Protein AF-A0A800F375-F1 (afdb_monomer_lite)

Secondary structure (DSSP, 8-state):
---PPPHHHHHHHHHHHHHIIIIITTTHHHHHHTT---HHHHHHHHHTTGGGTTS-GGGTS------

Foldseek 3Di:
DDPDDDPVRVVVVVVVVVLCVPPPVVCPVVCVVVVHDCVVSVVVCVVVLVVQDCPDVVVPHDVHDPD

pLDDT: mean 88.63, std 10.36, range [49.88, 98.06]

Radius of gyration: 14.73 Å; chains: 1; bounding box: 28×26×44 Å

Structure (mmCIF, N/CA/C/O backbone):
data_AF-A0A800F375-F1
#
_entry.id   AF-A0A800F375-F1
#
loop_
_atom_site.group_PDB
_atom_site.id
_atom_site.type_symbol
_atom_site.label_atom_id
_atom_site.label_alt_id
_atom_site.label_comp_id
_atom_site.label_asym_id
_atom_site.label_entity_id
_atom_site.label_seq_id
_atom_site.pdbx_PDB_ins_code
_atom_site.Cartn_x
_atom_site.Cartn_y
_atom_site.Cartn_z
_atom_site.occupancy
_atom_site.B_iso_or_equiv
_atom_site.auth_seq_id
_atom_site.auth_comp_id
_atom_site.auth_asym_id
_atom_site.auth_atom_id
_atom_site.pdbx_PDB_model_num
ATOM 1 N N . MET A 1 1 ? -1.670 -9.974 31.428 1.00 49.88 1 MET A N 1
ATOM 2 C CA . MET A 1 1 ? -2.241 -9.325 30.227 1.00 49.88 1 MET A CA 1
ATOM 3 C C . MET A 1 1 ? -2.360 -10.367 29.128 1.00 49.88 1 MET A C 1
ATOM 5 O O . MET A 1 1 ? -1.411 -11.121 28.949 1.00 49.88 1 MET A O 1
ATOM 9 N N . LYS A 1 2 ? -3.506 -10.453 28.442 1.00 55.09 2 LYS A N 1
ATOM 10 C CA . LYS A 1 2 ? -3.661 -11.240 27.208 1.00 55.09 2 LYS A CA 1
ATOM 11 C C . LYS A 1 2 ? -3.483 -10.281 26.029 1.00 55.09 2 LYS A C 1
ATOM 13 O O . LYS A 1 2 ? -4.257 -9.343 25.919 1.00 55.09 2 LYS A O 1
ATOM 18 N N . PHE A 1 3 ? -2.481 -10.520 25.188 1.00 68.12 3 PHE A N 1
ATOM 19 C CA . PHE A 1 3 ? -2.251 -9.796 23.929 1.00 68.12 3 PHE A CA 1
ATOM 20 C C . PHE A 1 3 ? -2.826 -10.592 22.745 1.00 68.12 3 PHE A C 1
ATOM 22 O O . PHE A 1 3 ? -2.150 -10.813 21.744 1.00 68.12 3 PHE A O 1
ATOM 29 N N . SER A 1 4 ? -4.034 -11.139 22.901 1.00 70.19 4 SER A N 1
ATOM 30 C CA . SER A 1 4 ? -4.711 -11.848 21.812 1.00 70.19 4 SER A CA 1
ATOM 31 C C . SER A 1 4 ? -5.276 -10.831 20.830 1.00 70.19 4 SER A C 1
ATOM 33 O O . SER A 1 4 ? -5.888 -9.855 21.264 1.00 70.19 4 SER A O 1
ATOM 35 N N . LYS A 1 5 ? -5.087 -11.074 19.532 1.00 71.06 5 LYS A N 1
ATOM 36 C CA . LYS A 1 5 ? -5.695 -10.265 18.474 1.00 71.06 5 LYS A CA 1
ATOM 37 C C . LYS A 1 5 ? -7.218 -10.336 18.593 1.00 71.06 5 LYS A C 1
ATOM 39 O O . LYS A 1 5 ? -7.764 -11.386 18.929 1.00 71.06 5 LYS A O 1
ATOM 44 N N . GLY A 1 6 ? -7.892 -9.211 18.373 1.00 80.75 6 GLY A N 1
ATOM 45 C CA . GLY A 1 6 ? -9.347 -9.209 18.208 1.00 80.75 6 GLY A CA 1
ATOM 46 C C . GLY A 1 6 ? -9.733 -9.811 16.855 1.00 80.75 6 GLY A C 1
ATOM 47 O O . GLY A 1 6 ? -8.957 -9.714 15.907 1.00 80.75 6 GLY A O 1
ATOM 48 N N . GLU A 1 7 ? -10.940 -10.368 16.733 1.00 81.31 7 GLU A N 1
ATOM 49 C CA . GLU A 1 7 ? -11.434 -10.982 15.484 1.00 81.31 7 GLU A CA 1
ATOM 50 C C . GLU A 1 7 ? -11.303 -10.034 14.275 1.00 81.31 7 GLU A C 1
ATOM 52 O O . GLU A 1 7 ? -10.890 -10.439 13.192 1.00 81.31 7 GLU A O 1
ATOM 57 N N . ASN A 1 8 ? -11.550 -8.734 14.477 1.00 80.06 8 ASN A N 1
ATOM 58 C CA . ASN A 1 8 ? -11.387 -7.721 13.432 1.00 80.06 8 ASN A CA 1
ATOM 59 C C . ASN A 1 8 ? -9.922 -7.572 12.969 1.00 80.06 8 ASN A C 1
ATOM 61 O O . ASN A 1 8 ? -9.648 -7.438 11.780 1.00 80.06 8 ASN A O 1
ATOM 65 N N . GLN A 1 9 ? -8.958 -7.641 13.892 1.00 82.31 9 GLN A N 1
ATOM 66 C CA . GLN A 1 9 ? -7.534 -7.576 13.547 1.00 82.31 9 GLN A CA 1
ATOM 67 C C . GLN A 1 9 ? -7.093 -8.822 12.770 1.00 82.31 9 GLN A C 1
ATOM 69 O O . GLN A 1 9 ? -6.304 -8.704 11.834 1.00 82.31 9 GLN A O 1
ATOM 74 N N . GLU A 1 10 ? -7.617 -10.000 13.119 1.00 88.19 10 GLU A N 1
ATOM 75 C CA . GLU A 1 10 ? -7.345 -11.245 12.390 1.00 88.19 10 GLU A CA 1
ATOM 76 C C . GLU A 1 10 ? -7.901 -11.198 10.962 1.00 88.19 10 GLU A C 1
ATOM 78 O O . GLU A 1 10 ? -7.201 -11.555 10.013 1.00 88.19 10 GLU A O 1
ATOM 83 N N . MET A 1 11 ? -9.123 -10.687 10.784 1.00 86.19 11 MET A N 1
ATOM 84 C CA . MET A 1 11 ? -9.721 -10.502 9.459 1.00 86.19 11 MET A CA 1
ATOM 85 C C . MET A 1 11 ? -8.917 -9.526 8.590 1.00 86.19 11 MET A C 1
ATOM 87 O O . MET A 1 11 ? -8.642 -9.821 7.425 1.00 86.19 11 MET A O 1
ATOM 91 N N . ILE A 1 12 ? -8.509 -8.384 9.153 1.00 85.62 12 ILE A N 1
ATOM 92 C CA . ILE A 1 12 ? -7.690 -7.389 8.446 1.00 85.62 12 ILE A CA 1
ATOM 93 C C . ILE A 1 12 ? -6.334 -7.988 8.061 1.00 85.62 12 ILE A C 1
ATOM 95 O O . ILE A 1 12 ? -5.890 -7.823 6.924 1.00 85.62 12 ILE A O 1
ATOM 99 N N . GLU A 1 13 ? -5.683 -8.721 8.968 1.00 89.06 13 GLU A N 1
ATOM 100 C CA . GLU A 1 13 ? -4.421 -9.395 8.665 1.00 89.06 13 GLU A CA 1
ATOM 101 C C . GLU A 1 13 ? -4.575 -10.382 7.506 1.00 89.06 13 GLU A C 1
ATOM 103 O O . GLU A 1 13 ? -3.755 -10.373 6.583 1.00 89.06 13 GLU A O 1
ATOM 108 N N . GLN A 1 14 ? -5.613 -11.221 7.535 1.00 92.62 14 GLN A N 1
ATOM 109 C CA . GLN A 1 14 ? -5.832 -12.214 6.489 1.00 92.62 14 GLN A CA 1
ATOM 110 C C . GLN A 1 14 ? -6.076 -11.547 5.131 1.00 92.62 14 GLN A C 1
ATOM 112 O O . GLN A 1 14 ? -5.488 -11.957 4.131 1.00 92.62 14 GLN A O 1
ATOM 117 N N . MET A 1 15 ? -6.874 -10.478 5.096 1.00 91.19 15 MET A N 1
ATOM 118 C CA . MET A 1 15 ? -7.114 -9.705 3.877 1.00 91.19 15 MET A CA 1
ATOM 119 C C . MET A 1 15 ? -5.811 -9.128 3.302 1.00 91.19 15 MET A C 1
ATOM 121 O O . MET A 1 15 ? -5.556 -9.253 2.103 1.00 91.19 15 MET A O 1
ATOM 125 N N . ILE A 1 16 ? -4.967 -8.521 4.145 1.00 92.12 16 ILE A N 1
ATOM 126 C CA . ILE A 1 16 ? -3.678 -7.948 3.721 1.00 92.12 16 ILE A CA 1
ATOM 127 C C . ILE A 1 16 ? -2.744 -9.046 3.206 1.00 92.12 16 ILE A C 1
ATOM 129 O O . ILE A 1 16 ? -2.070 -8.860 2.190 1.00 92.12 16 ILE A O 1
ATOM 133 N N . ARG A 1 17 ? -2.715 -10.199 3.882 1.00 95.12 17 ARG A N 1
ATOM 134 C CA . ARG A 1 17 ? -1.916 -11.359 3.475 1.00 95.12 17 ARG A CA 1
ATOM 135 C C . ARG A 1 17 ? -2.327 -11.843 2.088 1.00 95.12 17 ARG A C 1
ATOM 137 O O . ARG A 1 17 ? -1.474 -11.959 1.213 1.00 95.12 17 ARG A O 1
ATOM 144 N N . ASP A 1 18 ? -3.621 -12.045 1.866 1.00 95.50 18 ASP A N 1
ATOM 145 C CA . ASP A 1 18 ? -4.147 -12.508 0.582 1.00 95.50 18 ASP A CA 1
ATOM 146 C C . ASP A 1 18 ? -3.883 -11.504 -0.546 1.00 95.50 18 ASP A C 1
ATOM 148 O O . ASP A 1 18 ? -3.544 -11.901 -1.664 1.00 95.50 18 ASP A O 1
ATOM 152 N N . PHE A 1 19 ? -4.006 -10.205 -0.262 1.00 95.06 19 PHE A N 1
ATOM 153 C CA . PHE A 1 19 ? -3.662 -9.149 -1.213 1.00 95.06 19 PHE A CA 1
ATOM 154 C C . PHE A 1 19 ? -2.175 -9.192 -1.580 1.00 95.06 19 PHE A C 1
ATOM 156 O O . PHE A 1 19 ? -1.829 -9.164 -2.76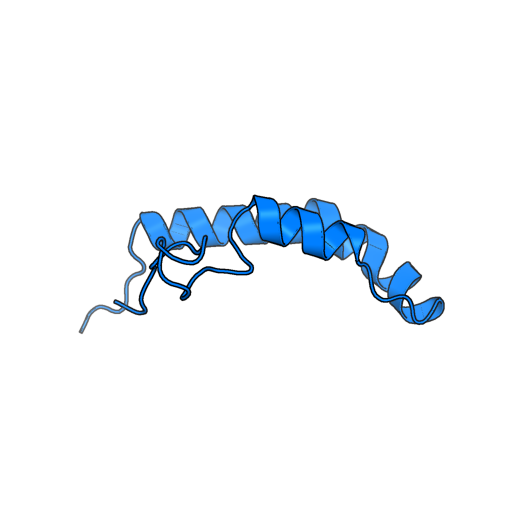0 1.00 95.06 19 PHE A O 1
ATOM 163 N N . GLY A 1 20 ? -1.290 -9.314 -0.587 1.00 96.19 20 GLY A N 1
ATOM 164 C CA . GLY A 1 20 ? 0.153 -9.401 -0.807 1.00 96.19 20 GLY A CA 1
ATOM 165 C C . GLY A 1 20 ? 0.546 -10.594 -1.681 1.00 96.19 20 GLY A C 1
ATOM 166 O O . GLY A 1 20 ? 1.330 -10.443 -2.619 1.00 96.19 20 GLY A O 1
ATOM 167 N N . GLU A 1 21 ? -0.041 -11.762 -1.426 1.00 97.81 21 GLU A N 1
ATOM 168 C CA . GLU A 1 21 ? 0.209 -12.976 -2.211 1.00 97.81 21 GLU A CA 1
ATOM 169 C C . GLU A 1 21 ? -0.272 -12.857 -3.664 1.00 97.81 21 GLU A C 1
ATOM 171 O O . GLU A 1 21 ? 0.404 -13.330 -4.577 1.00 97.81 21 GLU A O 1
ATOM 176 N N . LYS A 1 22 ? -1.418 -12.207 -3.896 1.00 96.50 22 LYS A N 1
ATOM 177 C CA . LYS A 1 22 ? -2.024 -12.093 -5.233 1.00 96.50 22 LYS A CA 1
ATOM 178 C C . LYS A 1 22 ? -1.447 -10.953 -6.069 1.00 96.50 22 LYS A C 1
ATOM 180 O O . LYS A 1 22 ? -1.250 -11.118 -7.268 1.00 96.50 22 LYS A O 1
ATOM 185 N N . GLU A 1 23 ? -1.197 -9.801 -5.455 1.00 96.12 23 GLU A N 1
ATOM 186 C CA . GLU A 1 23 ? -0.917 -8.550 -6.173 1.00 9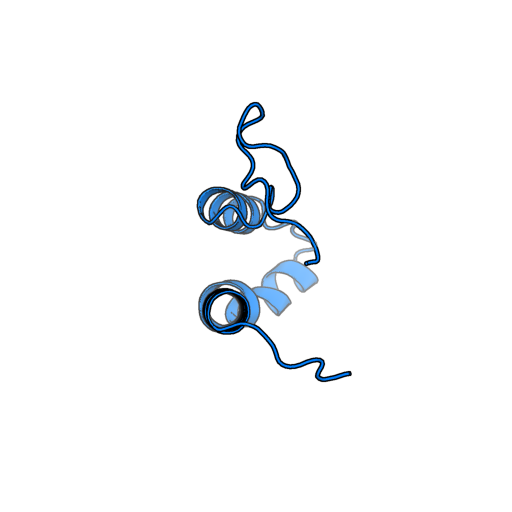6.12 23 GLU A CA 1
ATOM 187 C C . GLU A 1 23 ? 0.557 -8.131 -6.084 1.00 96.12 23 GLU A C 1
ATOM 189 O O . GLU A 1 23 ? 1.090 -7.555 -7.033 1.00 96.12 23 GLU A O 1
ATOM 194 N N . ILE A 1 24 ? 1.242 -8.439 -4.975 1.00 96.56 24 ILE A N 1
ATOM 195 C CA . ILE A 1 24 ? 2.620 -7.983 -4.721 1.00 96.56 24 ILE A CA 1
ATOM 196 C C . ILE A 1 24 ? 3.632 -9.062 -5.102 1.00 96.56 24 ILE A C 1
ATOM 198 O O . ILE A 1 24 ? 4.506 -8.823 -5.937 1.00 96.56 24 ILE A O 1
ATOM 202 N N . ARG A 1 25 ? 3.513 -10.262 -4.516 1.00 97.81 25 ARG A N 1
ATOM 203 C CA . ARG A 1 25 ? 4.504 -11.342 -4.657 1.00 97.81 25 ARG A CA 1
ATOM 204 C C . ARG A 1 25 ? 4.846 -11.679 -6.118 1.00 97.81 25 ARG A C 1
ATOM 206 O O . ARG A 1 25 ? 6.037 -11.815 -6.395 1.00 97.81 25 ARG A O 1
ATOM 213 N N . PRO A 1 26 ? 3.889 -11.780 -7.061 1.00 97.81 26 PRO A N 1
ATOM 214 C CA . PRO A 1 26 ? 4.206 -12.137 -8.445 1.00 97.81 26 PRO A CA 1
ATOM 215 C C . PRO A 1 26 ? 4.974 -11.051 -9.208 1.00 97.81 26 PRO A C 1
ATOM 217 O O . PRO A 1 26 ? 5.618 -11.351 -10.207 1.00 97.81 26 PRO A O 1
ATOM 220 N N . ASN A 1 27 ? 4.898 -9.794 -8.761 1.00 96.88 27 ASN A N 1
ATOM 221 C CA . ASN A 1 27 ? 5.386 -8.639 -9.514 1.00 96.88 27 ASN A CA 1
ATOM 222 C C . ASN A 1 27 ? 6.662 -8.016 -8.927 1.00 96.88 27 ASN A C 1
ATOM 224 O O . ASN A 1 27 ? 7.292 -7.195 -9.591 1.00 96.88 27 ASN A O 1
ATOM 228 N N . ILE A 1 28 ? 7.066 -8.409 -7.713 1.00 96.56 28 ILE A N 1
ATOM 229 C CA . ILE A 1 28 ? 8.139 -7.736 -6.968 1.00 96.56 28 ILE A CA 1
ATOM 230 C C . ILE A 1 28 ? 9.479 -7.709 -7.715 1.00 96.56 28 ILE A C 1
ATOM 232 O O . ILE A 1 28 ? 10.097 -6.654 -7.788 1.00 96.56 28 ILE A O 1
ATOM 236 N N . MET A 1 29 ? 9.889 -8.822 -8.336 1.00 97.81 29 MET A N 1
ATOM 237 C CA . MET A 1 29 ? 11.162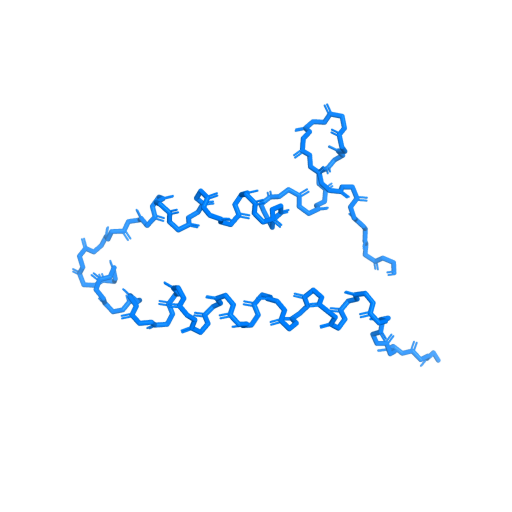 -8.892 -9.073 1.00 97.81 29 MET A CA 1
ATOM 238 C C . MET A 1 29 ? 11.150 -8.005 -10.317 1.00 97.81 29 MET A C 1
ATOM 240 O O . MET A 1 29 ? 12.129 -7.329 -10.602 1.00 97.81 29 MET A O 1
ATOM 244 N N . LYS A 1 30 ? 10.011 -7.936 -11.019 1.00 97.75 30 LYS A N 1
ATOM 245 C CA . LYS A 1 30 ? 9.850 -7.053 -12.179 1.00 97.75 30 LYS A CA 1
ATOM 246 C C . LYS A 1 30 ? 10.025 -5.587 -11.780 1.00 97.75 30 LYS A C 1
ATOM 248 O O . LYS A 1 30 ? 10.691 -4.841 -12.490 1.00 97.75 30 LYS A O 1
ATOM 253 N N . TRP A 1 31 ? 9.396 -5.167 -10.683 1.00 98.06 31 TRP A N 1
ATOM 254 C CA . TRP A 1 31 ? 9.496 -3.785 -10.215 1.00 98.06 31 TRP A CA 1
ATOM 255 C C . TRP A 1 31 ? 10.903 -3.445 -9.726 1.00 98.06 31 TRP A C 1
ATOM 257 O O . TRP A 1 31 ? 11.382 -2.353 -10.014 1.00 98.06 31 TRP A O 1
ATOM 267 N N . ASP A 1 32 ? 11.565 -4.379 -9.041 1.00 97.88 32 ASP A N 1
ATOM 268 C CA . ASP A 1 32 ? 12.942 -4.212 -8.569 1.00 97.88 32 ASP A CA 1
ATOM 269 C C . ASP A 1 32 ? 13.925 -4.044 -9.739 1.00 97.88 32 ASP A C 1
ATOM 271 O O . ASP A 1 32 ? 14.622 -3.033 -9.821 1.00 97.88 32 ASP A O 1
ATOM 275 N N . GLU A 1 33 ? 13.897 -4.962 -10.711 1.00 98.06 33 GLU A N 1
ATOM 276 C CA . GLU A 1 33 ? 14.755 -4.913 -11.903 1.00 98.06 33 GLU A CA 1
ATOM 277 C C . GLU A 1 33 ? 14.524 -3.650 -12.745 1.00 98.06 33 GLU A C 1
ATOM 279 O O . GLU A 1 33 ? 15.471 -3.063 -13.270 1.00 98.06 33 GLU A O 1
ATOM 284 N N . ALA A 1 34 ? 13.267 -3.216 -12.872 1.00 98.00 34 ALA A N 1
ATOM 285 C CA . ALA A 1 34 ? 12.901 -2.024 -13.633 1.00 98.00 34 ALA A CA 1
ATOM 286 C C . ALA A 1 34 ? 13.081 -0.711 -12.849 1.00 98.00 34 ALA A C 1
ATOM 288 O O . ALA A 1 34 ? 12.871 0.361 -13.419 1.00 98.00 34 ALA A O 1
ATOM 289 N N . GLN A 1 35 ? 13.425 -0.779 -11.557 1.00 97.75 35 GLN A N 1
ATOM 290 C CA . GLN A 1 35 ? 13.392 0.353 -10.623 1.00 97.75 35 GLN A CA 1
ATOM 291 C C . GLN A 1 35 ? 12.053 1.117 -10.672 1.00 97.75 35 GLN A C 1
ATOM 293 O O . GLN A 1 35 ? 12.001 2.348 -10.617 1.00 97.75 35 GLN A O 1
ATOM 298 N N . GLU A 1 36 ? 10.952 0.379 -10.812 1.00 97.56 36 GLU A N 1
ATOM 299 C CA . GLU A 1 36 ? 9.613 0.925 -10.996 1.00 97.56 36 GLU A CA 1
ATOM 300 C C . GLU A 1 36 ? 8.905 1.086 -9.648 1.00 97.56 36 GLU A C 1
ATOM 302 O O . GLU A 1 36 ? 8.778 0.141 -8.870 1.00 97.56 36 GLU A O 1
ATOM 307 N N . PHE A 1 37 ? 8.360 2.277 -9.393 1.00 96.88 37 PHE A N 1
ATOM 308 C CA . PHE A 1 37 ? 7.422 2.467 -8.293 1.00 96.88 37 PHE A CA 1
ATOM 309 C C . PHE A 1 37 ? 5.999 2.088 -8.745 1.00 96.88 37 PHE A C 1
ATOM 311 O O . PHE A 1 37 ? 5.449 2.752 -9.632 1.00 96.88 37 PHE A O 1
ATOM 318 N N . PRO A 1 38 ? 5.351 1.071 -8.144 1.00 96.81 38 PRO A N 1
ATOM 319 C CA . PRO A 1 38 ? 4.107 0.513 -8.664 1.00 96.81 38 PRO A CA 1
ATOM 320 C C . PRO A 1 38 ? 2.883 1.349 -8.262 1.00 96.81 38 PRO A C 1
ATOM 322 O O . PRO A 1 38 ? 2.036 0.915 -7.482 1.00 96.81 38 PRO A O 1
ATOM 325 N N . VAL A 1 39 ? 2.739 2.553 -8.824 1.00 96.94 39 VAL A N 1
ATOM 326 C CA . VAL A 1 39 ? 1.602 3.463 -8.565 1.00 96.94 39 VAL A CA 1
ATOM 327 C C . VAL A 1 39 ? 0.230 2.765 -8.637 1.00 96.94 39 VAL A C 1
ATOM 329 O O . VAL A 1 39 ? -0.598 3.017 -7.758 1.00 96.94 39 VAL A O 1
ATOM 332 N N . PRO A 1 40 ? -0.057 1.876 -9.615 1.00 95.69 40 PRO A N 1
ATOM 333 C CA . PRO A 1 40 ? -1.347 1.186 -9.671 1.00 95.69 40 PRO A CA 1
ATOM 334 C C . PRO A 1 40 ? -1.622 0.297 -8.450 1.00 95.69 40 PRO A C 1
ATOM 336 O O . PRO A 1 40 ? -2.756 0.253 -7.978 1.00 95.69 40 PRO A O 1
ATOM 339 N N . LEU A 1 41 ? -0.597 -0.370 -7.905 1.00 96.19 41 LEU A N 1
ATOM 340 C CA . LEU A 1 41 ? -0.718 -1.178 -6.688 1.00 96.19 41 LEU A CA 1
ATOM 341 C C . LEU A 1 41 ? -1.106 -0.296 -5.494 1.00 96.19 41 LEU A C 1
ATOM 343 O O . LEU A 1 41 ? -2.014 -0.636 -4.740 1.00 96.19 41 LEU A O 1
ATOM 347 N N . PHE A 1 42 ? -0.456 0.860 -5.347 1.00 94.75 42 PHE A N 1
ATOM 348 C CA . PHE A 1 42 ? -0.747 1.796 -4.259 1.00 94.75 42 PHE A CA 1
ATOM 349 C C . PHE A 1 42 ? -2.151 2.399 -4.351 1.00 94.75 42 PHE A C 1
ATOM 351 O O . PHE A 1 42 ? -2.789 2.610 -3.323 1.00 94.75 42 PHE A O 1
ATOM 358 N N . LYS A 1 43 ? -2.677 2.618 -5.563 1.00 94.44 43 LYS A N 1
ATOM 359 C CA . LYS A 1 43 ? -4.084 3.008 -5.741 1.00 94.44 43 LYS A CA 1
ATOM 360 C C . LYS A 1 43 ? -5.040 1.924 -5.239 1.00 94.44 43 LYS A C 1
ATOM 362 O O . LYS A 1 43 ? -5.937 2.248 -4.470 1.00 94.44 43 LYS A O 1
ATOM 367 N N . LYS A 1 44 ? -4.790 0.648 -5.568 1.00 93.81 44 LYS A N 1
ATOM 368 C CA . LYS A 1 44 ? -5.571 -0.484 -5.030 1.00 93.81 44 LYS A CA 1
ATOM 369 C C . LYS A 1 44 ? -5.502 -0.551 -3.500 1.00 93.81 44 LYS A C 1
ATOM 371 O O . LYS A 1 44 ? -6.519 -0.745 -2.846 1.00 93.81 44 LYS A O 1
ATOM 376 N N . LEU A 1 45 ? -4.320 -0.346 -2.912 1.00 92.56 45 LEU A N 1
ATOM 377 C CA . LEU A 1 45 ? -4.165 -0.270 -1.452 1.00 92.56 45 LEU A CA 1
ATOM 378 C C . LEU A 1 45 ? -4.983 0.881 -0.841 1.00 92.56 45 LEU A C 1
ATOM 380 O O . LEU A 1 45 ? -5.530 0.735 0.251 1.00 92.56 45 LEU A O 1
ATOM 384 N N . GLY A 1 46 ? -5.079 2.013 -1.541 1.00 90.88 46 GLY A N 1
ATOM 385 C CA . GLY A 1 46 ? -5.924 3.142 -1.156 1.00 90.88 46 GLY A CA 1
ATOM 386 C C . GLY A 1 46 ? -7.415 2.809 -1.189 1.00 90.88 46 GLY A C 1
ATOM 387 O O . GLY A 1 46 ? -8.117 3.118 -0.234 1.00 90.88 46 GLY A O 1
ATOM 388 N N . GLU A 1 47 ? -7.883 2.119 -2.230 1.00 89.31 47 GLU A N 1
ATOM 389 C CA . GLU A 1 47 ? -9.275 1.650 -2.350 1.00 89.31 47 GLU A CA 1
ATOM 390 C C . GLU A 1 47 ? -9.657 0.643 -1.254 1.00 89.31 47 GLU A C 1
ATOM 392 O O . GLU A 1 47 ? -10.796 0.627 -0.798 1.00 89.31 47 GLU A O 1
ATOM 397 N N . LEU A 1 48 ? -8.695 -0.156 -0.780 1.00 87.06 48 LEU A N 1
ATOM 398 C CA . LEU A 1 48 ? -8.860 -1.040 0.382 1.00 87.06 48 LEU A CA 1
ATOM 399 C C . LEU A 1 48 ? -8.785 -0.295 1.728 1.00 87.06 48 LEU A C 1
ATOM 401 O O . LEU A 1 48 ? -8.882 -0.916 2.785 1.00 87.06 48 LEU A O 1
ATOM 405 N N . GLY A 1 49 ? -8.552 1.021 1.713 1.00 86.81 49 GLY A N 1
ATOM 406 C CA . GLY A 1 49 ? -8.425 1.855 2.907 1.00 86.81 49 GLY A CA 1
ATOM 407 C C . GLY A 1 49 ? -7.137 1.623 3.713 1.00 86.81 49 GLY A C 1
ATOM 408 O O . GLY A 1 49 ? -6.948 2.198 4.788 1.00 86.81 49 GLY A O 1
ATOM 409 N N . LEU A 1 50 ? -6.204 0.824 3.189 1.00 87.06 50 LEU A N 1
ATOM 410 C CA . LEU A 1 50 ? -4.945 0.487 3.861 1.00 87.06 50 LEU A CA 1
ATOM 411 C C . LEU A 1 50 ? -3.964 1.668 3.899 1.00 87.06 50 LEU A C 1
ATOM 413 O O . LEU A 1 50 ? -3.084 1.718 4.755 1.00 87.06 50 LEU A O 1
ATOM 417 N N . MET A 1 51 ? -4.141 2.649 3.013 1.00 90.75 51 MET A N 1
ATOM 418 C CA . MET A 1 51 ? -3.322 3.869 2.975 1.00 90.75 51 MET A CA 1
ATOM 419 C C . MET A 1 51 ? -3.784 4.950 3.966 1.00 90.75 51 MET A C 1
ATOM 421 O O . MET A 1 51 ? -3.076 5.933 4.165 1.00 90.75 51 MET A O 1
ATOM 425 N N . GLY A 1 52 ? -4.955 4.774 4.587 1.00 89.62 52 GLY A N 1
ATOM 426 C CA . GLY A 1 52 ? -5.579 5.741 5.494 1.00 89.62 52 GLY A CA 1
ATOM 427 C C . GLY A 1 52 ? -5.996 5.138 6.831 1.00 89.62 52 GLY A C 1
ATOM 428 O O . GLY A 1 52 ? -6.872 5.691 7.486 1.00 89.62 52 GLY A O 1
ATOM 429 N N . VAL A 1 53 ? -5.399 4.009 7.237 1.00 86.56 53 VAL A N 1
ATOM 430 C CA . VAL A 1 53 ? -5.807 3.226 8.424 1.00 86.56 53 VAL A CA 1
ATOM 431 C C . VAL A 1 53 ? -5.983 4.104 9.664 1.00 86.56 53 VAL A C 1
ATOM 433 O O . VAL A 1 53 ? -7.008 4.016 10.325 1.00 86.56 53 VAL A O 1
ATOM 436 N N . LEU A 1 54 ? -5.018 4.983 9.938 1.00 86.50 54 LEU A N 1
ATOM 437 C CA . LEU A 1 54 ? -5.003 5.853 11.122 1.00 86.50 54 LEU A CA 1
ATOM 438 C C . LEU A 1 54 ? -5.557 7.260 10.856 1.00 86.50 54 LEU A C 1
ATOM 440 O O . LEU A 1 54 ? -5.569 8.105 11.748 1.00 86.50 54 LEU A O 1
ATOM 444 N N . VAL A 1 55 ? -5.940 7.549 9.613 1.00 89.94 55 VAL A N 1
ATOM 445 C CA . VAL A 1 55 ? -6.435 8.868 9.219 1.00 89.94 55 VAL A CA 1
ATOM 446 C C . VAL A 1 55 ? -7.919 8.951 9.596 1.00 89.94 55 VAL A C 1
ATOM 448 O O . VAL A 1 55 ? -8.648 7.998 9.325 1.00 89.94 55 VAL A O 1
ATOM 451 N N . PRO A 1 56 ? -8.396 10.047 10.211 1.00 90.44 56 PRO A N 1
ATOM 452 C CA . PRO A 1 56 ? -9.816 10.221 10.509 1.00 90.44 56 PRO A CA 1
ATOM 453 C C . PRO A 1 56 ? -10.714 10.128 9.267 1.00 90.44 56 PRO A C 1
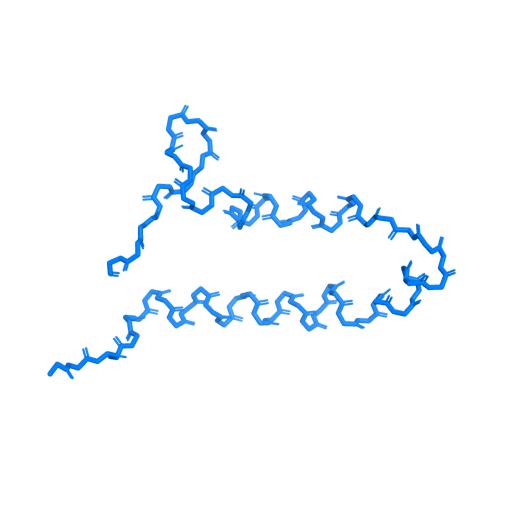ATOM 455 O O . PRO A 1 56 ? -10.328 10.547 8.173 1.00 90.44 56 PRO A O 1
ATOM 458 N N . GLU A 1 57 ? -11.942 9.640 9.452 1.00 88.38 57 GLU A N 1
ATOM 459 C CA . GLU A 1 57 ? -12.930 9.504 8.370 1.00 88.38 57 GLU A CA 1
ATOM 460 C C . GLU A 1 57 ? -13.274 10.845 7.702 1.00 88.38 57 GLU A C 1
ATOM 462 O O . GLU A 1 57 ? -13.491 10.887 6.493 1.00 88.38 57 GLU A O 1
ATOM 467 N N . GLU A 1 58 ? -13.239 11.961 8.444 1.00 91.94 58 GLU A N 1
ATOM 468 C CA . GLU A 1 58 ? -13.470 13.310 7.894 1.00 91.94 58 GLU A CA 1
ATOM 469 C C . GLU A 1 58 ? -12.458 13.709 6.802 1.00 91.94 58 GLU A C 1
ATOM 471 O O . GLU A 1 58 ? -12.755 14.561 5.965 1.00 91.94 58 GLU A O 1
ATOM 476 N N . TYR A 1 59 ? -11.290 13.057 6.767 1.00 90.44 59 TYR A N 1
ATOM 477 C CA . TYR A 1 59 ? -10.265 13.236 5.735 1.00 90.44 59 TYR A CA 1
ATOM 478 C C . TYR A 1 59 ? -10.214 12.067 4.737 1.00 90.44 59 TYR A C 1
ATOM 480 O O . TYR A 1 59 ? -9.266 11.964 3.959 1.00 90.44 59 TYR A O 1
ATOM 488 N N . GLY A 1 60 ? -11.213 11.178 4.753 1.00 84.94 60 GLY A N 1
ATOM 489 C CA . GLY A 1 60 ? -11.285 10.001 3.884 1.00 84.94 60 GLY A CA 1
ATOM 490 C C . GLY A 1 60 ? -10.421 8.819 4.339 1.00 84.94 60 GLY A C 1
ATOM 491 O O . GLY A 1 60 ? -10.069 7.977 3.514 1.00 84.94 60 GLY A O 1
ATOM 492 N N . GLY A 1 61 ? -10.040 8.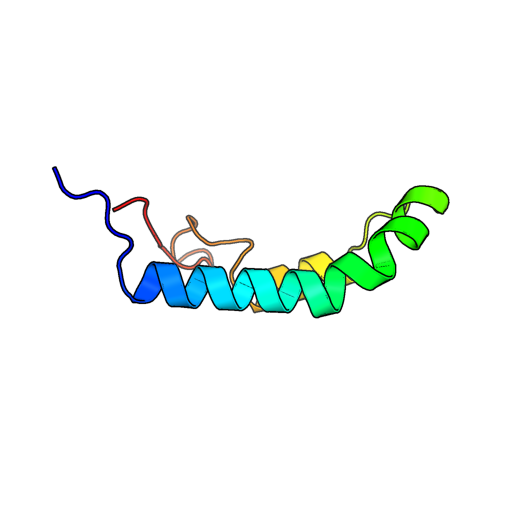768 5.619 1.00 87.50 61 GLY A N 1
ATOM 493 C CA . GLY A 1 61 ? -9.375 7.612 6.223 1.00 87.50 61 GLY A CA 1
ATOM 494 C C . GLY A 1 61 ? -10.337 6.643 6.917 1.00 87.50 61 GLY A C 1
ATOM 495 O O . GLY A 1 61 ? -11.549 6.781 6.810 1.00 87.50 61 GLY A O 1
ATOM 496 N N . ASN A 1 62 ? -9.788 5.662 7.636 1.00 84.44 62 ASN A N 1
ATOM 497 C CA . ASN A 1 62 ? -10.557 4.611 8.319 1.00 84.44 62 ASN A CA 1
ATOM 498 C C . ASN A 1 62 ? -10.709 4.815 9.835 1.00 84.44 62 ASN A C 1
ATOM 500 O O . ASN A 1 62 ? -11.373 4.017 10.489 1.00 84.44 62 ASN A O 1
ATOM 504 N N . GLY A 1 63 ? -10.062 5.827 10.420 1.00 82.62 63 GLY A N 1
ATOM 505 C CA . GLY A 1 63 ? -10.193 6.164 11.841 1.00 82.62 63 GLY A CA 1
ATOM 506 C C . GLY A 1 63 ? -9.816 5.043 12.820 1.00 82.62 63 GLY A C 1
ATOM 507 O O . GLY A 1 63 ? -10.207 5.107 13.985 1.00 82.62 63 GLY A O 1
ATOM 508 N N . LEU A 1 64 ? -9.080 4.016 12.378 1.00 81.94 64 LEU A N 1
ATOM 509 C CA . LEU A 1 64 ? -8.673 2.899 13.227 1.00 81.94 64 LEU A CA 1
ATOM 510 C C . LEU A 1 64 ? -7.563 3.345 14.185 1.00 81.94 64 LEU A C 1
ATOM 512 O O . LEU A 1 64 ? -6.735 4.197 13.864 1.00 81.94 64 LEU A O 1
ATOM 516 N N . GLY A 1 65 ? -7.526 2.740 15.369 1.00 75.88 65 GLY A N 1
ATOM 517 C CA . GLY A 1 65 ? -6.488 2.977 16.369 1.00 75.88 65 GLY A CA 1
ATOM 518 C C . GLY A 1 65 ? -5.793 1.694 16.816 1.00 75.88 65 GLY A C 1
ATOM 519 O O . GLY A 1 65 ? -6.147 0.592 16.407 1.00 75.88 65 GLY A O 1
ATOM 520 N N . TYR A 1 66 ? -4.775 1.841 17.664 1.00 70.69 66 TYR A N 1
ATOM 521 C CA . TYR A 1 66 ? -3.924 0.741 18.145 1.00 70.69 66 TYR A CA 1
ATOM 522 C C . TYR A 1 66 ? -4.513 -0.054 19.328 1.00 70.69 66 TYR A C 1
ATOM 524 O O . TYR A 1 66 ? -3.759 -0.694 20.061 1.00 70.69 66 TYR A O 1
ATOM 532 N N . HIS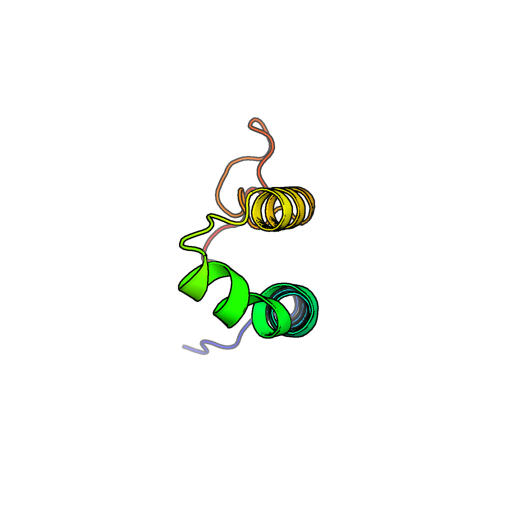 A 1 67 ? -5.820 0.061 19.573 1.00 62.03 67 HIS A N 1
ATOM 533 C CA . HIS A 1 67 ? -6.485 -0.471 20.769 1.00 62.03 67 HIS A CA 1
ATOM 534 C C . HIS A 1 67 ? -6.788 -1.969 20.662 1.00 62.03 67 HIS A C 1
ATOM 536 O O . HIS A 1 67 ? -7.095 -2.442 19.542 1.00 62.03 67 HIS A O 1
#

Sequence (67 aa):
MKFSKGENQEMIEQMIRDFGEKEIRPNIMKWDEAQEFPVPLFKKLGELGLMGVLVPEEYGGNGLGYH